Protein AF-A0A850Q3L8-F1 (afdb_monomer_lite)

Secondary structure (DSSP, 8-state):
-HHHHHHHHHHHHTT--EEEETTEEEEE-TTS-EEEEEE-----SS-EEEEEEEEEEE-GGG-EEEEEEESSHHHHHHHHHHHT-TTHHHHHHTT-SS---S-TTSEEEEEEEEEETTEEEEEEEEEEEEPP---

Sequence (135 aa):
MKTLYKLDTLFSRANIRYNLNPNSLTLLDQNKQSKKLFNLNWHGGNYEKNYSIILKLLVSNKNSILFLTGFSEVSVMDAIKSATDENFLSRVNTFTKSSINQNPLTFEMISETEGVRYTVFKSTIKHFAQMPIQR

pLDDT: mean 72.95, std 12.95, range [33.25, 89.94]

Radius of gyration: 14.91 Å; chains: 1; bounding box: 34×26×40 Å

Structure (mmCIF, N/CA/C/O backbone):
data_AF-A0A850Q3L8-F1
#
_entry.id   AF-A0A850Q3L8-F1
#
loop_
_atom_site.group_PDB
_atom_site.id
_atom_site.type_symbol
_atom_site.label_atom_id
_atom_site.label_alt_id
_atom_site.label_comp_id
_atom_site.label_asym_id
_atom_site.label_entity_id
_atom_site.label_seq_id
_atom_site.pdbx_PDB_ins_code
_atom_site.Cartn_x
_atom_site.Cartn_y
_atom_site.Cartn_z
_atom_site.occupancy
_atom_site.B_iso_or_equiv
_atom_site.auth_seq_id
_atom_site.auth_comp_id
_atom_site.auth_asym_id
_atom_site.auth_atom_id
_atom_site.pdbx_PDB_model_num
ATOM 1 N N . MET A 1 1 ? -12.715 -9.026 -15.044 1.00 47.22 1 MET A N 1
ATOM 2 C CA . MET A 1 1 ? -13.936 -8.435 -14.438 1.00 47.22 1 MET A CA 1
ATOM 3 C C . MET A 1 1 ? -14.338 -9.063 -13.100 1.00 47.22 1 MET A C 1
ATOM 5 O O . MET A 1 1 ? -14.482 -8.312 -12.148 1.00 47.22 1 MET A O 1
ATOM 9 N N . LYS A 1 2 ? -14.458 -10.397 -12.958 1.00 33.25 2 LYS A N 1
ATOM 10 C CA . LYS A 1 2 ? -14.868 -11.027 -11.676 1.00 33.25 2 LYS A CA 1
ATOM 11 C C . LYS A 1 2 ? -13.943 -10.724 -10.480 1.00 33.25 2 LYS A C 1
ATOM 13 O O . LYS A 1 2 ? -14.434 -10.585 -9.368 1.00 33.25 2 LYS A O 1
ATOM 18 N N . THR A 1 3 ? -12.630 -10.612 -10.695 1.00 43.84 3 THR A N 1
ATOM 19 C CA . THR A 1 3 ? -11.652 -10.312 -9.628 1.00 43.84 3 THR A CA 1
ATOM 20 C C . THR A 1 3 ? -11.722 -8.857 -9.157 1.00 43.84 3 THR A C 1
ATOM 22 O O . THR A 1 3 ? -11.695 -8.617 -7.957 1.00 43.84 3 THR A O 1
ATOM 25 N N . LEU A 1 4 ? -11.902 -7.908 -10.085 1.00 45.66 4 LEU A N 1
ATOM 26 C CA . LEU A 1 4 ? -12.065 -6.482 -9.771 1.00 45.66 4 LEU A CA 1
ATOM 27 C C . LEU A 1 4 ? -13.333 -6.250 -8.936 1.00 45.66 4 LEU A C 1
ATOM 29 O O . LEU A 1 4 ? -13.269 -5.655 -7.874 1.00 45.66 4 LEU A O 1
ATOM 33 N N . TYR A 1 5 ? -14.451 -6.864 -9.338 1.00 45.47 5 TYR A N 1
ATOM 34 C CA . TYR A 1 5 ? -15.717 -6.795 -8.601 1.00 45.47 5 TYR A CA 1
ATOM 35 C C . TYR A 1 5 ? -15.613 -7.346 -7.167 1.00 45.47 5 TYR A C 1
ATOM 37 O O . TYR A 1 5 ? -16.207 -6.801 -6.237 1.00 45.47 5 TYR A O 1
ATOM 45 N N . LYS A 1 6 ? -14.843 -8.426 -6.963 1.00 54.66 6 LYS A N 1
ATOM 46 C CA . LYS A 1 6 ? -14.591 -8.982 -5.622 1.00 54.66 6 LYS A CA 1
ATOM 47 C C . LYS A 1 6 ? -13.734 -8.045 -4.766 1.00 54.66 6 LYS A C 1
ATOM 49 O O . LYS A 1 6 ? -14.010 -7.931 -3.576 1.00 54.66 6 LYS A O 1
ATOM 54 N N . LEU A 1 7 ? -12.745 -7.378 -5.363 1.00 54.75 7 LEU A N 1
ATOM 55 C CA . LEU A 1 7 ? -11.931 -6.357 -4.698 1.00 54.75 7 LEU A CA 1
ATOM 56 C C . LEU A 1 7 ? -12.760 -5.123 -4.344 1.00 54.75 7 LEU A C 1
ATOM 58 O O . LEU A 1 7 ? -12.731 -4.717 -3.191 1.00 54.75 7 LEU A O 1
ATOM 62 N N . ASP A 1 8 ? -13.577 -4.609 -5.263 1.00 56.66 8 ASP A N 1
ATOM 63 C CA . ASP A 1 8 ? -14.468 -3.470 -5.004 1.00 56.66 8 ASP A CA 1
ATOM 64 C C . ASP A 1 8 ? -15.473 -3.778 -3.891 1.00 56.66 8 ASP A C 1
ATOM 66 O O . ASP A 1 8 ? -15.677 -2.972 -2.987 1.00 56.66 8 ASP A O 1
ATOM 70 N N . THR A 1 9 ? -16.060 -4.980 -3.904 1.00 55.66 9 THR A N 1
ATOM 71 C CA . THR A 1 9 ? -16.984 -5.432 -2.851 1.00 55.66 9 THR A CA 1
ATOM 72 C C . THR A 1 9 ? -16.284 -5.537 -1.499 1.00 55.66 9 THR A C 1
ATOM 74 O O . THR A 1 9 ? -16.857 -5.223 -0.456 1.00 55.66 9 THR A O 1
ATOM 77 N N . LEU A 1 10 ? -15.043 -6.018 -1.494 1.00 58.94 10 LEU A N 1
ATOM 78 C CA . LEU A 1 10 ? -14.262 -6.144 -0.275 1.00 58.94 10 LEU A CA 1
ATOM 79 C C . LEU A 1 10 ? -13.840 -4.760 0.237 1.00 58.94 10 LEU A C 1
ATOM 81 O O . LEU A 1 10 ? -13.949 -4.497 1.433 1.00 58.94 10 LEU A O 1
ATOM 85 N N . PHE A 1 11 ? -13.460 -3.856 -0.666 1.00 61.91 11 PHE A N 1
ATOM 86 C CA . PHE A 1 11 ? -13.104 -2.480 -0.352 1.00 61.91 11 PHE A CA 1
ATOM 87 C C . PHE A 1 11 ? -14.280 -1.676 0.186 1.00 61.91 11 PHE A C 1
ATOM 89 O O . PHE A 1 11 ? -14.160 -1.037 1.233 1.00 61.91 11 PHE A O 1
ATOM 96 N N . SER A 1 12 ? -15.458 -1.817 -0.418 1.00 59.44 12 SER A N 1
ATOM 97 C CA . SER A 1 12 ? -16.672 -1.183 0.089 1.00 59.44 12 SER A CA 1
ATOM 98 C C . SER A 1 12 ? -17.053 -1.694 1.483 1.00 59.44 12 SER A C 1
ATOM 100 O O . SER A 1 12 ? -17.481 -0.908 2.324 1.00 59.44 12 SER A O 1
ATOM 102 N N . ARG A 1 13 ? -16.899 -3.002 1.751 1.00 54.91 13 ARG A N 1
ATOM 103 C CA . ARG A 1 13 ? -17.233 -3.622 3.051 1.00 54.91 13 ARG A CA 1
ATOM 104 C C . ARG A 1 13 ? -16.255 -3.256 4.158 1.00 54.91 13 ARG A C 1
ATOM 106 O O . ARG A 1 13 ? -16.659 -3.139 5.307 1.00 54.91 13 ARG A O 1
ATOM 113 N N . ALA A 1 14 ? -14.994 -3.056 3.809 1.00 55.69 14 ALA A N 1
ATOM 114 C CA . ALA A 1 14 ? -13.956 -2.624 4.729 1.00 55.69 14 ALA A CA 1
ATOM 115 C C . ALA A 1 14 ? -13.950 -1.100 4.975 1.00 55.69 14 ALA A C 1
ATOM 117 O O . ALA A 1 14 ? -13.056 -0.593 5.648 1.00 55.69 14 ALA A O 1
ATOM 118 N N . ASN A 1 15 ? -14.931 -0.367 4.427 1.00 57.81 15 ASN A N 1
ATOM 119 C CA . ASN A 1 15 ? -15.003 1.097 4.448 1.00 57.81 15 ASN A CA 1
ATOM 120 C C . ASN A 1 15 ? -13.726 1.769 3.907 1.00 57.81 15 ASN A C 1
ATOM 122 O O . ASN A 1 15 ? -13.363 2.882 4.297 1.00 57.81 15 ASN A O 1
ATOM 126 N N . ILE A 1 16 ? -13.046 1.059 3.009 1.00 62.56 16 ILE A N 1
ATOM 127 C CA . ILE A 1 16 ? -11.864 1.518 2.307 1.00 62.56 16 ILE A CA 1
ATOM 128 C C . ILE A 1 16 ? -12.350 2.484 1.238 1.00 62.56 16 ILE A C 1
ATOM 130 O O . ILE A 1 16 ? -13.174 2.147 0.384 1.00 62.56 16 ILE A O 1
ATOM 134 N N . ARG A 1 17 ? -11.865 3.717 1.302 1.00 74.25 17 ARG A N 1
ATOM 135 C CA . ARG A 1 17 ? -12.397 4.817 0.502 1.00 74.25 17 ARG A CA 1
ATOM 136 C C . ARG A 1 17 ? -11.626 4.925 -0.801 1.00 74.25 17 ARG A C 1
ATOM 138 O O . ARG A 1 17 ? -10.976 5.933 -1.044 1.00 74.25 17 ARG A O 1
ATOM 145 N N . TYR A 1 18 ? -11.691 3.887 -1.629 1.00 73.50 18 TYR A N 1
ATOM 146 C CA . TYR A 1 18 ? -11.073 3.887 -2.952 1.00 73.50 18 TYR A CA 1
ATOM 147 C C . TYR A 1 18 ? -12.081 3.600 -4.055 1.00 73.50 18 TYR A C 1
ATOM 149 O O . TYR A 1 18 ? -13.023 2.834 -3.870 1.00 73.50 18 TYR A O 1
ATOM 157 N N . ASN A 1 19 ? -11.838 4.195 -5.218 1.00 76.62 19 ASN A N 1
ATOM 158 C CA . ASN A 1 19 ? -12.418 3.783 -6.484 1.00 76.62 19 ASN A CA 1
ATOM 159 C C . ASN A 1 19 ? -11.293 3.295 -7.406 1.00 76.62 19 ASN A C 1
ATOM 161 O O . ASN A 1 19 ? -10.308 4.013 -7.610 1.00 76.62 19 ASN A O 1
ATOM 165 N N . LEU A 1 20 ? -11.433 2.080 -7.933 1.00 71.69 20 LEU A N 1
ATOM 166 C CA . LEU A 1 20 ? -10.475 1.454 -8.837 1.00 71.69 20 LEU A CA 1
ATOM 167 C C . LEU A 1 20 ? -11.007 1.480 -10.266 1.00 71.69 20 LEU A C 1
ATOM 169 O O . LEU A 1 20 ? -11.949 0.774 -10.610 1.00 71.69 20 LEU A O 1
ATOM 173 N N . ASN A 1 21 ? -10.341 2.242 -11.123 1.00 74.81 21 ASN A N 1
ATOM 174 C CA . ASN A 1 21 ? -10.538 2.190 -12.566 1.00 74.81 21 ASN A CA 1
ATOM 175 C C . ASN A 1 21 ? -9.333 1.499 -13.220 1.00 74.81 21 ASN A C 1
ATOM 177 O O . ASN A 1 21 ? -8.262 1.444 -12.610 1.00 74.81 21 ASN A O 1
ATOM 181 N N . PRO A 1 22 ? -9.451 1.031 -14.478 1.00 71.56 22 PRO A N 1
ATOM 182 C CA . PRO A 1 22 ? -8.375 0.309 -15.158 1.00 71.56 22 PRO A CA 1
ATOM 183 C C . PRO A 1 22 ? -6.999 0.989 -15.085 1.00 71.56 22 PRO A C 1
ATOM 185 O O . PRO A 1 22 ? -6.003 0.306 -14.875 1.00 71.56 22 PRO A O 1
ATOM 188 N N . ASN A 1 23 ? -6.958 2.324 -15.181 1.00 77.94 23 ASN A N 1
ATOM 189 C CA . ASN A 1 23 ? -5.718 3.107 -15.200 1.00 77.94 23 ASN A CA 1
ATOM 190 C C . ASN A 1 23 ? -5.653 4.165 -14.087 1.00 77.94 23 ASN A C 1
ATOM 192 O O . ASN A 1 23 ? -4.866 5.107 -14.172 1.00 77.94 23 ASN A O 1
ATOM 196 N N . SER A 1 24 ? -6.495 4.076 -13.055 1.00 80.06 24 SER A N 1
ATOM 197 C CA . SER A 1 24 ? -6.452 5.056 -11.969 1.00 80.06 24 SER A CA 1
ATOM 198 C C . SER A 1 24 ? -6.996 4.519 -10.654 1.00 80.06 24 SER A C 1
ATOM 200 O O . SER A 1 24 ? -7.996 3.806 -10.629 1.00 80.06 24 SER A O 1
ATOM 202 N N . LEU A 1 25 ? -6.405 4.970 -9.556 1.00 82.06 25 LEU A N 1
ATOM 203 C CA . LEU A 1 25 ? -6.901 4.792 -8.197 1.00 82.06 25 LEU A CA 1
ATOM 204 C C . LEU A 1 25 ? -7.343 6.156 -7.659 1.00 82.06 25 LEU A C 1
ATOM 206 O O . LEU A 1 25 ? -6.547 7.092 -7.616 1.00 82.06 25 LEU A O 1
ATOM 210 N N . THR A 1 26 ? -8.585 6.270 -7.203 1.00 83.69 26 THR A N 1
ATOM 211 C CA . THR A 1 26 ? -9.099 7.500 -6.587 1.00 83.69 26 THR A CA 1
ATOM 212 C C . THR A 1 26 ? -9.378 7.267 -5.113 1.00 83.69 26 THR A C 1
ATOM 214 O O . THR A 1 26 ? -10.198 6.425 -4.771 1.00 83.69 26 THR A O 1
ATOM 217 N N . LEU A 1 27 ? -8.738 8.034 -4.237 1.00 81.62 27 LEU A N 1
ATOM 218 C CA . LEU A 1 27 ? -9.043 8.095 -2.810 1.00 81.62 27 LEU A CA 1
ATOM 219 C C . LEU A 1 27 ? -10.257 9.001 -2.599 1.00 81.62 27 LEU A C 1
ATOM 221 O O . LEU A 1 27 ? -10.277 10.132 -3.087 1.00 81.62 27 LEU A O 1
ATOM 225 N N . LEU A 1 28 ? -11.251 8.509 -1.872 1.00 81.19 28 LEU A N 1
ATOM 226 C CA . LEU A 1 28 ? -12.504 9.181 -1.565 1.00 81.19 28 LEU A CA 1
ATOM 227 C C . LEU A 1 28 ? -12.509 9.710 -0.120 1.00 81.19 28 LEU A C 1
ATOM 229 O O . LEU A 1 28 ? -11.879 9.161 0.786 1.00 81.19 28 LEU A O 1
ATOM 233 N N . ASP A 1 29 ? -13.226 10.795 0.124 1.00 75.31 29 ASP A N 1
ATOM 234 C CA . ASP A 1 29 ? -13.457 11.312 1.467 1.00 75.31 29 ASP A CA 1
ATOM 235 C C . ASP A 1 29 ? -14.602 10.571 2.189 1.00 75.31 29 ASP A C 1
ATOM 237 O O . ASP A 1 29 ? -15.167 9.591 1.698 1.00 75.31 29 ASP A O 1
ATOM 241 N N . GLN A 1 30 ? -14.937 11.029 3.399 1.00 71.69 30 GLN A N 1
ATOM 242 C CA . GLN A 1 30 ? -16.027 10.468 4.210 1.00 71.69 30 GLN A CA 1
ATOM 243 C C . GLN A 1 30 ? -17.397 10.526 3.513 1.00 71.69 30 GLN A C 1
ATOM 245 O O . GLN A 1 30 ? -18.252 9.689 3.787 1.00 71.69 30 GLN A O 1
ATOM 250 N N . ASN A 1 31 ? -17.574 11.466 2.584 1.00 77.81 31 ASN A N 1
ATOM 251 C CA . ASN A 1 31 ? -18.797 11.700 1.823 1.00 77.81 31 ASN A CA 1
ATOM 252 C C . ASN A 1 31 ? -18.757 11.024 0.441 1.00 77.81 31 ASN A C 1
ATOM 254 O O . ASN A 1 31 ? -19.595 11.316 -0.411 1.00 77.81 31 ASN A O 1
ATOM 258 N N . LYS A 1 32 ? -17.790 10.122 0.210 1.00 71.75 32 LYS A N 1
ATOM 259 C CA . LYS A 1 32 ? -17.524 9.450 -1.073 1.00 71.75 32 LYS A CA 1
ATOM 260 C C . LYS A 1 32 ? -17.162 10.403 -2.221 1.00 71.75 32 LYS A C 1
ATOM 262 O O . LYS A 1 32 ? -17.236 10.010 -3.384 1.00 71.75 32 LYS A O 1
ATOM 267 N N . GLN A 1 33 ? -16.740 11.628 -1.922 1.00 79.81 33 GLN A N 1
ATOM 268 C CA . GLN A 1 33 ? -16.228 12.556 -2.927 1.00 79.81 33 GLN A CA 1
ATOM 269 C C . GLN A 1 33 ? -14.746 12.309 -3.194 1.00 79.81 33 GLN A C 1
ATOM 271 O O . GLN A 1 33 ? -14.002 11.881 -2.316 1.00 79.81 33 GLN A O 1
ATOM 276 N N . SER A 1 34 ? -14.299 12.580 -4.419 1.00 81.19 34 SER A N 1
ATOM 277 C CA . SER A 1 34 ? -12.898 12.403 -4.807 1.00 81.19 34 SER A CA 1
ATOM 278 C C . SER A 1 34 ? -11.983 13.350 -4.027 1.00 81.19 34 SER A C 1
ATOM 280 O O . SER A 1 34 ? -12.083 14.567 -4.157 1.00 81.19 34 SER A O 1
ATOM 282 N N . LYS A 1 35 ? -11.047 12.785 -3.261 1.00 82.12 35 LYS A N 1
ATOM 283 C CA . LYS A 1 35 ? -10.028 13.517 -2.499 1.00 82.12 35 LYS A CA 1
ATOM 284 C C . LYS A 1 35 ? -8.677 13.547 -3.210 1.00 82.12 35 LYS A C 1
ATOM 286 O O . LYS A 1 35 ? -7.992 14.566 -3.167 1.00 82.12 35 LYS A O 1
ATOM 291 N N . LYS A 1 36 ? -8.247 12.432 -3.813 1.00 81.69 36 LYS A N 1
ATOM 292 C CA . LYS A 1 36 ? -6.938 12.335 -4.485 1.00 81.69 36 LYS A CA 1
ATOM 293 C C . LYS A 1 36 ? -6.963 11.289 -5.594 1.00 81.69 36 LYS A C 1
ATOM 295 O O . LYS A 1 36 ? -7.422 10.180 -5.360 1.00 81.69 36 LYS A O 1
ATOM 300 N N . LEU A 1 37 ? -6.441 11.632 -6.767 1.00 84.25 37 LEU A N 1
ATOM 301 C CA . LEU A 1 37 ? -6.328 10.735 -7.917 1.00 84.25 37 LEU A CA 1
ATOM 302 C C . LEU A 1 37 ? -4.872 10.290 -8.100 1.00 84.25 37 LEU A C 1
ATOM 304 O O . LEU A 1 37 ? -3.956 11.109 -8.018 1.00 84.25 37 LEU A O 1
ATOM 308 N N . PHE A 1 38 ? -4.678 9.006 -8.372 1.00 80.44 38 PHE A N 1
ATOM 309 C CA . PHE A 1 38 ? -3.400 8.387 -8.700 1.00 80.44 38 PHE A CA 1
ATOM 310 C C . PHE A 1 38 ? -3.526 7.701 -10.063 1.00 80.44 38 PHE A C 1
ATOM 312 O O . PHE A 1 38 ? -4.407 6.863 -10.250 1.00 80.44 38 PHE A O 1
ATOM 319 N N . ASN A 1 39 ? -2.660 8.049 -11.014 1.00 80.81 39 ASN A N 1
ATOM 320 C CA . ASN A 1 39 ? -2.691 7.483 -12.365 1.00 80.81 39 ASN A CA 1
ATOM 321 C C . ASN A 1 39 ? -1.804 6.239 -12.435 1.00 80.81 39 ASN A C 1
ATOM 323 O O . ASN A 1 39 ? -0.622 6.306 -12.107 1.00 80.81 39 ASN A O 1
ATOM 327 N N . LEU A 1 40 ? -2.367 5.115 -12.869 1.00 75.25 40 LEU A N 1
ATOM 328 C CA . LEU A 1 40 ? -1.654 3.851 -13.020 1.00 75.25 40 LEU A CA 1
ATOM 329 C C . LEU A 1 40 ? -1.060 3.782 -14.428 1.00 75.25 40 LEU A C 1
ATOM 331 O O . LEU A 1 40 ? -1.789 3.859 -15.416 1.00 75.25 40 LEU A O 1
ATOM 335 N N . ASN A 1 41 ? 0.255 3.605 -14.517 1.00 69.25 41 ASN A N 1
ATOM 336 C CA . ASN A 1 41 ? 0.960 3.456 -15.785 1.00 69.25 41 ASN A CA 1
ATOM 337 C C . ASN A 1 41 ? 1.373 1.992 -15.944 1.00 69.25 41 ASN A C 1
ATOM 339 O O . ASN A 1 41 ? 2.483 1.594 -15.580 1.00 69.25 41 ASN A O 1
ATOM 343 N N . TRP A 1 42 ? 0.466 1.180 -16.488 1.00 60.62 42 TRP A N 1
ATOM 344 C CA . TRP A 1 42 ? 0.713 -0.240 -16.729 1.00 60.62 42 TRP A CA 1
ATOM 345 C C . TRP A 1 42 ? 1.482 -0.430 -18.041 1.00 60.62 42 TRP A C 1
ATOM 347 O O . TRP A 1 42 ? 0.900 -0.442 -19.121 1.00 60.62 42 TRP A O 1
ATOM 357 N N . HIS A 1 43 ? 2.806 -0.545 -17.951 1.00 59.72 43 HIS A N 1
ATOM 358 C CA . HIS A 1 43 ? 3.667 -0.864 -19.088 1.00 59.72 43 HIS A CA 1
ATOM 359 C C . HIS A 1 43 ? 4.492 -2.095 -18.725 1.00 59.72 43 HIS A C 1
ATOM 361 O O . HIS A 1 43 ? 5.295 -2.056 -17.796 1.00 59.72 43 HIS A O 1
ATOM 367 N N . GLY A 1 44 ? 4.280 -3.203 -19.435 1.00 54.12 44 GLY A N 1
ATOM 368 C CA . GLY A 1 44 ? 5.050 -4.420 -19.205 1.00 54.12 44 GLY A CA 1
ATOM 369 C C . GLY A 1 44 ? 6.505 -4.263 -19.656 1.00 54.12 44 GLY A C 1
ATOM 370 O O . GLY A 1 44 ? 6.770 -3.804 -20.764 1.00 54.12 44 GLY A O 1
ATOM 371 N N . GLY A 1 45 ? 7.449 -4.705 -18.821 1.00 59.00 45 GLY A N 1
ATOM 372 C CA . GLY A 1 45 ? 8.737 -5.222 -19.289 1.00 59.00 45 GLY A CA 1
ATOM 373 C C . GLY A 1 45 ? 10.006 -4.448 -18.936 1.00 59.00 45 GLY A C 1
ATOM 374 O O . GLY A 1 45 ? 11.011 -5.121 -18.725 1.00 59.00 45 GLY A O 1
ATOM 375 N N . ASN A 1 46 ? 10.004 -3.111 -18.835 1.00 71.56 46 ASN A N 1
ATOM 376 C CA . ASN A 1 46 ? 11.281 -2.364 -18.829 1.00 71.56 46 ASN A CA 1
ATOM 377 C C . ASN A 1 46 ? 11.454 -1.282 -17.755 1.00 71.56 46 ASN A C 1
ATOM 379 O O . ASN A 1 46 ? 12.590 -0.960 -17.431 1.00 71.56 46 ASN A O 1
ATOM 383 N N . TYR A 1 47 ? 10.387 -0.746 -17.174 1.00 79.00 47 TYR A N 1
ATOM 384 C CA . TYR A 1 47 ? 10.442 0.176 -16.037 1.00 79.00 47 TYR A CA 1
ATOM 385 C C . TYR A 1 47 ? 9.021 0.371 -15.529 1.00 79.00 47 TYR A C 1
ATOM 387 O O . TYR A 1 47 ? 8.110 0.646 -16.309 1.00 79.00 47 TYR A O 1
ATOM 395 N N . GLU A 1 48 ? 8.830 0.211 -14.228 1.00 80.69 48 GLU A N 1
ATOM 396 C CA . GLU A 1 48 ? 7.530 0.303 -13.586 1.00 80.69 48 GLU A CA 1
ATOM 397 C C . GLU A 1 48 ? 7.554 1.439 -12.574 1.00 80.69 48 GLU A C 1
ATOM 399 O O . GLU A 1 48 ? 8.333 1.423 -11.621 1.00 80.69 48 GLU A O 1
ATOM 404 N N . LYS A 1 49 ? 6.657 2.407 -12.767 1.00 84.81 49 LYS A N 1
ATOM 405 C CA . LYS A 1 49 ? 6.338 3.424 -11.770 1.00 84.81 49 LYS A CA 1
ATOM 406 C C . LYS A 1 49 ? 4.848 3.358 -11.475 1.00 84.81 49 LYS A C 1
ATOM 408 O O . LYS A 1 49 ? 4.036 3.808 -12.280 1.00 84.81 49 LYS A O 1
ATOM 413 N N . ASN A 1 50 ? 4.505 2.742 -10.353 1.00 85.19 50 ASN A N 1
ATOM 414 C CA . ASN A 1 50 ? 3.130 2.434 -9.967 1.00 85.19 50 ASN A CA 1
ATOM 415 C C . ASN A 1 50 ? 2.950 2.613 -8.457 1.00 85.19 50 ASN A C 1
ATOM 417 O O . ASN A 1 50 ? 3.779 3.235 -7.794 1.00 85.19 50 ASN A O 1
ATOM 421 N N . TYR A 1 51 ? 1.830 2.133 -7.924 1.00 85.88 51 TYR A N 1
ATOM 422 C CA . TYR A 1 51 ? 1.494 2.288 -6.516 1.00 85.88 51 TYR A CA 1
ATOM 423 C C . TYR A 1 51 ? 1.386 0.940 -5.808 1.00 85.88 51 TYR A C 1
ATOM 425 O O . TYR A 1 51 ? 0.935 -0.060 -6.378 1.00 85.88 51 TYR A O 1
ATOM 433 N N . SER A 1 52 ? 1.766 0.945 -4.538 1.00 86.69 52 SER A N 1
ATOM 434 C CA . SER A 1 52 ? 1.526 -0.125 -3.584 1.00 86.69 52 SER A CA 1
ATOM 435 C C . SER A 1 52 ? 0.587 0.381 -2.488 1.00 86.69 52 SER A C 1
ATOM 437 O O . SER A 1 52 ? 0.628 1.549 -2.094 1.00 86.69 52 SER A O 1
ATOM 439 N N . ILE A 1 53 ? -0.310 -0.487 -2.028 1.00 86.94 53 ILE A N 1
ATOM 440 C CA . ILE A 1 53 ? -1.265 -0.212 -0.958 1.00 86.94 53 ILE A CA 1
ATOM 441 C C . ILE A 1 53 ? -1.035 -1.235 0.147 1.00 86.94 53 ILE A C 1
ATOM 443 O O . ILE A 1 53 ? -1.082 -2.445 -0.095 1.00 86.94 53 ILE A O 1
ATOM 447 N N . ILE A 1 54 ? -0.833 -0.733 1.362 1.00 87.12 54 ILE A N 1
ATOM 448 C CA . ILE A 1 54 ? -0.819 -1.530 2.585 1.00 87.12 54 ILE A CA 1
ATOM 449 C C . ILE A 1 54 ? -1.971 -1.054 3.443 1.00 87.12 54 ILE A C 1
ATOM 451 O O . ILE A 1 54 ? -2.022 0.106 3.854 1.00 87.12 54 ILE A O 1
ATOM 455 N N . LEU A 1 55 ? -2.886 -1.965 3.729 1.00 85.12 55 LEU A N 1
ATOM 456 C CA . LEU A 1 55 ? -4.025 -1.675 4.571 1.00 85.12 55 LEU A CA 1
ATOM 457 C C . LEU A 1 55 ? -4.156 -2.748 5.635 1.00 85.12 55 LEU A C 1
ATOM 459 O O . LEU A 1 55 ? -4.359 -3.922 5.332 1.00 85.12 55 LEU A O 1
ATOM 463 N N . LYS A 1 56 ? -4.108 -2.321 6.889 1.00 83.38 56 LYS A N 1
ATOM 464 C CA . LYS A 1 56 ? -4.371 -3.177 8.035 1.00 83.38 56 LYS A CA 1
ATOM 465 C C . LYS A 1 56 ? -5.709 -2.792 8.639 1.00 83.38 56 LYS A C 1
ATOM 467 O O . LYS A 1 56 ? -5.928 -1.626 8.954 1.00 83.38 56 LYS A O 1
ATOM 472 N N . LEU A 1 57 ? -6.582 -3.774 8.815 1.00 79.12 57 LEU A N 1
ATOM 473 C CA . LEU A 1 57 ? -7.901 -3.607 9.410 1.00 79.12 57 LEU A CA 1
ATOM 474 C C . LEU A 1 57 ? -8.025 -4.487 10.642 1.00 79.12 57 LEU A C 1
ATOM 476 O O . LEU A 1 57 ? -7.690 -5.671 10.593 1.00 79.12 57 LEU A O 1
ATOM 480 N N . LEU A 1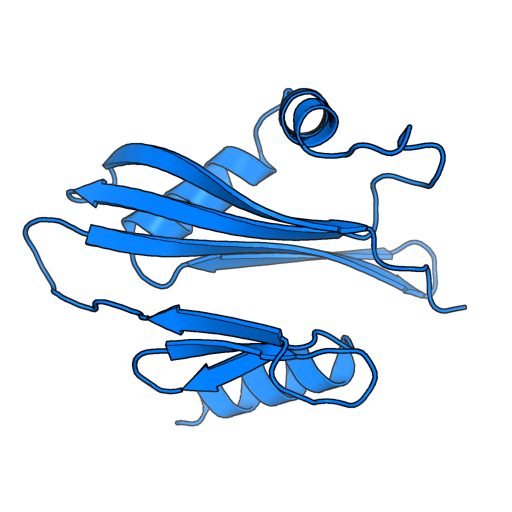 58 ? -8.560 -3.933 11.724 1.00 74.56 58 LEU A N 1
ATOM 481 C CA . LEU A 1 58 ? -9.017 -4.723 12.856 1.00 74.56 58 LEU A CA 1
ATOM 482 C C . LEU A 1 58 ? -10.450 -5.202 12.586 1.00 74.56 58 LEU A C 1
ATOM 484 O O . LEU A 1 58 ? -11.326 -4.412 12.248 1.00 74.56 58 LEU A O 1
ATOM 488 N N . VAL A 1 59 ? -10.678 -6.499 12.743 1.00 71.00 59 VAL A N 1
ATOM 489 C CA . VAL A 1 59 ? -11.980 -7.165 12.639 1.00 71.00 59 VAL A CA 1
ATOM 490 C C . VAL A 1 59 ? -12.442 -7.549 14.051 1.00 71.00 59 VAL A C 1
ATOM 492 O O . VAL A 1 59 ? -11.653 -7.556 15.002 1.00 71.00 59 VAL A O 1
ATOM 495 N N . SER A 1 60 ? -13.726 -7.873 14.211 1.00 67.38 60 SER A N 1
ATOM 496 C CA . SER A 1 60 ? -14.295 -8.370 15.469 1.00 67.38 60 SER A CA 1
ATOM 497 C C . SER A 1 60 ? -13.425 -9.457 16.122 1.00 67.38 60 SER A C 1
ATOM 499 O O . SER A 1 60 ? -12.821 -10.288 15.437 1.00 67.38 60 SER A O 1
ATOM 501 N N . ASN A 1 61 ? -13.401 -9.479 17.459 1.00 65.81 61 ASN A N 1
ATOM 502 C CA . ASN A 1 61 ? -12.631 -10.419 18.288 1.00 65.81 61 ASN A CA 1
ATOM 503 C C . ASN A 1 61 ? -11.100 -10.285 18.192 1.00 65.81 61 ASN A C 1
ATOM 505 O O . ASN A 1 61 ? -10.391 -11.278 18.310 1.00 65.81 61 ASN A O 1
ATOM 509 N N . LYS A 1 62 ? -10.576 -9.061 18.019 1.00 65.62 62 LYS A N 1
ATOM 510 C CA . LYS A 1 62 ? -9.125 -8.762 17.953 1.00 65.62 62 LYS A CA 1
ATOM 511 C C . LYS A 1 62 ? -8.390 -9.414 16.771 1.00 65.62 62 LYS A C 1
ATOM 513 O O . LYS A 1 62 ? -7.164 -9.357 16.716 1.00 65.62 62 LYS A O 1
ATOM 518 N N . ASN A 1 63 ? -9.114 -9.996 15.819 1.00 69.62 63 ASN A N 1
ATOM 519 C CA . ASN A 1 63 ? -8.525 -10.477 14.577 1.00 69.62 63 ASN A CA 1
ATOM 520 C C . ASN A 1 63 ? -8.137 -9.283 13.703 1.00 69.62 63 ASN A C 1
ATOM 522 O O . ASN A 1 63 ? -8.790 -8.244 13.749 1.00 69.62 63 ASN A O 1
ATOM 526 N N . SER A 1 64 ? -7.092 -9.413 12.889 1.00 75.88 64 SER A N 1
ATOM 527 C CA . SER A 1 64 ? -6.727 -8.372 11.925 1.00 75.88 64 SER A CA 1
ATOM 528 C C . SER A 1 64 ? -6.527 -8.961 10.542 1.00 75.88 64 SER A C 1
ATOM 530 O O . SER A 1 64 ? -6.029 -10.078 10.415 1.00 75.88 64 SER A O 1
ATOM 532 N N . ILE A 1 65 ? -6.912 -8.203 9.521 1.00 80.69 65 ILE A N 1
ATOM 533 C CA . ILE A 1 65 ? -6.669 -8.539 8.121 1.00 80.69 65 IL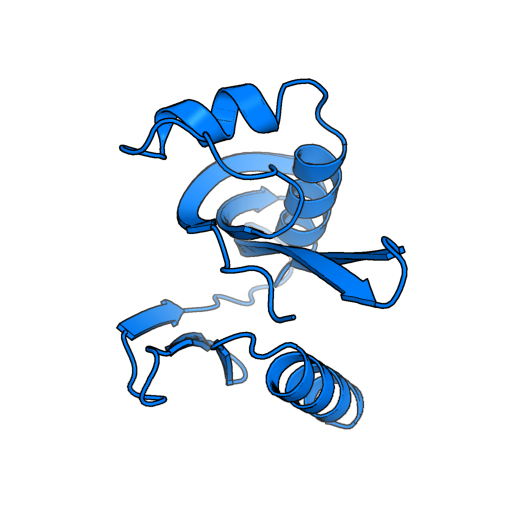E A CA 1
ATOM 534 C C . ILE A 1 65 ? -5.684 -7.516 7.563 1.00 80.69 65 ILE A C 1
ATOM 536 O O . ILE A 1 65 ? -5.858 -6.312 7.754 1.00 80.69 65 ILE A O 1
ATOM 540 N N . LEU A 1 66 ? -4.651 -8.003 6.878 1.00 82.81 66 LEU A N 1
ATOM 541 C CA . LEU A 1 66 ? -3.666 -7.187 6.180 1.00 82.81 66 LEU A CA 1
ATOM 542 C C . LEU A 1 66 ? -3.821 -7.396 4.674 1.00 82.81 66 LEU A C 1
ATOM 544 O O . LEU A 1 66 ? -3.669 -8.510 4.177 1.00 82.81 66 LEU A O 1
ATOM 548 N N . PHE A 1 67 ? -4.101 -6.317 3.956 1.00 84.31 67 PHE A N 1
ATOM 549 C CA . PHE A 1 67 ? -4.127 -6.280 2.503 1.00 84.31 67 PHE A CA 1
ATOM 550 C C . PHE A 1 67 ? -2.828 -5.679 1.989 1.00 84.31 67 PHE A C 1
ATOM 552 O O . PHE A 1 67 ? -2.463 -4.563 2.361 1.00 84.31 67 PHE A O 1
ATOM 559 N N . LEU A 1 68 ? -2.167 -6.424 1.105 1.00 84.00 68 LEU A N 1
ATOM 560 C CA . LEU A 1 68 ? -0.976 -6.007 0.377 1.00 84.00 68 LEU A CA 1
ATOM 561 C C . LEU A 1 68 ? -1.326 -6.036 -1.103 1.00 84.00 68 LEU A C 1
ATOM 563 O O . LEU A 1 68 ? -1.541 -7.102 -1.675 1.00 84.00 68 LEU A O 1
ATOM 567 N N . THR A 1 69 ? -1.465 -4.860 -1.702 1.00 84.62 69 THR A N 1
ATOM 568 C CA . THR A 1 69 ? -1.862 -4.721 -3.106 1.00 84.62 69 THR A CA 1
ATOM 569 C C . THR A 1 69 ? -0.801 -3.931 -3.847 1.00 84.62 69 THR A C 1
ATOM 571 O O . THR A 1 69 ? -0.312 -2.926 -3.343 1.00 84.62 69 THR A O 1
ATOM 574 N N . GLY A 1 70 ? -0.459 -4.362 -5.055 1.00 81.44 70 GLY A N 1
ATOM 575 C CA . GLY A 1 70 ? 0.415 -3.621 -5.953 1.00 81.44 70 GLY A CA 1
ATOM 576 C C . GLY A 1 70 ? -0.179 -3.591 -7.351 1.00 81.44 70 GLY A C 1
ATOM 577 O O . GLY A 1 70 ? -0.757 -4.579 -7.799 1.00 81.44 70 GLY A O 1
ATOM 578 N N . PHE A 1 71 ? -0.025 -2.463 -8.042 1.00 80.94 71 PHE A N 1
ATOM 579 C CA . PHE A 1 71 ? -0.466 -2.314 -9.436 1.00 80.94 71 PHE A CA 1
ATOM 580 C C . PHE A 1 71 ? 0.622 -2.699 -10.446 1.00 80.94 71 PHE A C 1
ATOM 582 O O . PHE A 1 71 ? 0.478 -2.457 -11.636 1.00 80.94 71 PHE A O 1
ATOM 589 N N . SER A 1 72 ? 1.711 -3.305 -9.980 1.00 81.00 72 SER A N 1
ATOM 590 C CA . SER A 1 72 ? 2.780 -3.891 -10.786 1.00 81.00 72 SER A CA 1
ATOM 591 C C . SER A 1 72 ? 3.535 -4.929 -9.949 1.00 81.00 72 SER A C 1
ATOM 593 O O . SER A 1 72 ? 3.386 -4.937 -8.722 1.00 81.00 72 SER A O 1
ATOM 595 N N . GLU A 1 73 ? 4.349 -5.788 -10.565 1.00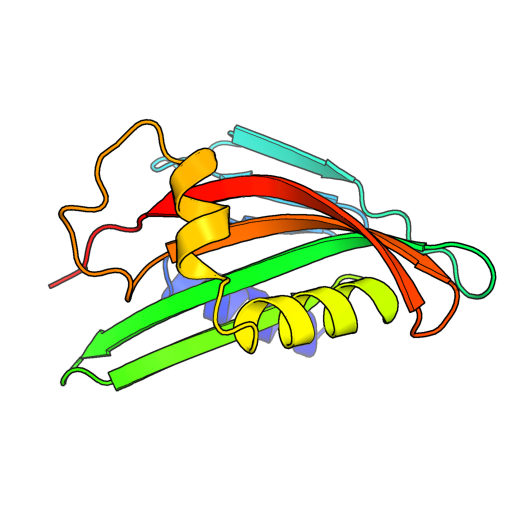 81.25 73 GLU A N 1
ATOM 596 C CA . GLU A 1 73 ? 5.135 -6.792 -9.826 1.00 81.25 73 GLU A CA 1
ATOM 597 C C . GLU A 1 73 ? 6.073 -6.126 -8.813 1.00 81.25 73 GLU A C 1
ATOM 599 O O . GLU A 1 73 ? 6.133 -6.527 -7.649 1.00 81.25 73 GLU A O 1
ATOM 604 N N . VAL A 1 74 ? 6.733 -5.038 -9.224 1.00 85.88 74 VAL A N 1
ATOM 605 C CA . VAL A 1 74 ? 7.589 -4.226 -8.348 1.00 85.88 74 VAL A CA 1
ATOM 606 C C . VAL A 1 74 ? 6.791 -3.663 -7.165 1.00 85.88 74 VAL A C 1
ATOM 608 O O . VAL A 1 74 ? 7.265 -3.677 -6.030 1.00 85.88 74 VAL A O 1
ATOM 611 N N . SER A 1 75 ? 5.556 -3.216 -7.403 1.00 84.12 75 SER A N 1
ATOM 612 C CA . SER A 1 75 ? 4.700 -2.637 -6.360 1.00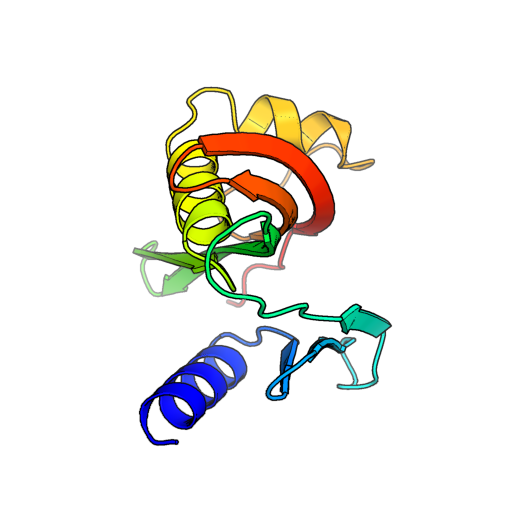 84.12 75 SER A CA 1
ATOM 613 C C . SER A 1 75 ? 4.186 -3.689 -5.367 1.00 84.12 75 SER A C 1
ATOM 615 O O . SER A 1 75 ? 4.033 -3.397 -4.182 1.00 84.12 75 SER A O 1
ATOM 617 N N . VAL A 1 76 ? 3.935 -4.923 -5.822 1.00 84.06 76 VAL A N 1
ATOM 618 C CA . VAL A 1 76 ? 3.581 -6.043 -4.931 1.00 84.06 76 VAL A CA 1
ATOM 619 C C . VAL A 1 76 ? 4.766 -6.387 -4.028 1.00 84.06 76 VAL A C 1
ATOM 621 O O . VAL A 1 76 ? 4.594 -6.522 -2.816 1.00 84.06 76 VAL A O 1
ATOM 624 N N . MET A 1 77 ? 5.973 -6.461 -4.595 1.00 84.12 77 MET A N 1
ATOM 625 C CA . MET A 1 77 ? 7.199 -6.716 -3.832 1.00 84.12 77 MET A CA 1
ATOM 626 C C . MET A 1 77 ? 7.461 -5.630 -2.787 1.00 84.12 77 MET A C 1
ATOM 628 O O . MET A 1 77 ? 7.818 -5.941 -1.651 1.00 84.12 77 MET A O 1
ATOM 632 N N . ASP A 1 78 ? 7.238 -4.364 -3.140 1.00 85.00 78 ASP A N 1
ATOM 633 C CA . ASP A 1 78 ? 7.354 -3.238 -2.213 1.00 85.00 78 ASP A CA 1
ATOM 634 C C . ASP A 1 78 ? 6.344 -3.315 -1.061 1.00 85.00 78 ASP A C 1
ATOM 636 O O . ASP A 1 78 ? 6.726 -3.114 0.094 1.00 85.00 78 ASP A O 1
ATOM 640 N N . ALA A 1 79 ? 5.083 -3.672 -1.347 1.00 85.75 79 ALA A N 1
ATOM 641 C CA . ALA A 1 79 ? 4.061 -3.869 -0.317 1.00 85.75 79 ALA A CA 1
ATOM 642 C C . ALA A 1 79 ? 4.464 -4.970 0.679 1.00 85.75 79 ALA A C 1
ATOM 644 O O . ALA A 1 79 ? 4.373 -4.767 1.890 1.00 85.75 79 ALA A O 1
ATOM 645 N N . ILE A 1 80 ? 4.945 -6.113 0.175 1.00 85.12 80 ILE A N 1
ATOM 646 C CA . ILE A 1 80 ? 5.402 -7.243 0.999 1.00 85.12 80 ILE A CA 1
ATOM 647 C C . ILE A 1 80 ? 6.598 -6.828 1.847 1.00 85.12 80 ILE A C 1
ATOM 649 O O . ILE A 1 80 ? 6.523 -6.903 3.072 1.00 85.12 80 ILE A O 1
ATOM 653 N N . LYS A 1 81 ? 7.665 -6.330 1.210 1.00 84.88 81 LYS A N 1
ATOM 654 C CA . LYS A 1 81 ? 8.897 -5.918 1.892 1.00 84.88 81 LYS A CA 1
ATOM 655 C C . LYS A 1 81 ? 8.609 -4.902 2.992 1.00 84.88 81 LYS A C 1
ATOM 657 O O . LYS A 1 81 ? 9.133 -5.027 4.093 1.00 84.88 81 LYS A O 1
ATOM 662 N N . SER A 1 82 ? 7.774 -3.910 2.694 1.00 83.75 82 SER A N 1
ATOM 663 C CA . SER A 1 82 ? 7.414 -2.859 3.643 1.00 83.75 82 SER A CA 1
ATOM 664 C C . SER A 1 82 ? 6.612 -3.399 4.825 1.00 83.75 82 SER A C 1
ATOM 666 O O . SER A 1 82 ? 6.862 -2.976 5.948 1.00 83.75 82 SER A O 1
ATOM 668 N N . ALA A 1 83 ? 5.690 -4.339 4.601 1.00 82.44 83 ALA A N 1
ATOM 669 C CA . ALA A 1 83 ? 4.885 -4.941 5.663 1.00 82.44 83 ALA A CA 1
ATOM 670 C C . ALA A 1 83 ? 5.676 -5.889 6.577 1.00 82.44 83 ALA A C 1
ATOM 672 O O . ALA A 1 83 ? 5.305 -6.062 7.737 1.00 82.44 83 ALA A O 1
ATOM 673 N N . THR A 1 84 ? 6.742 -6.501 6.060 1.00 82.12 84 THR A N 1
ATOM 674 C CA . THR A 1 84 ? 7.637 -7.386 6.821 1.00 82.12 84 THR A CA 1
ATOM 675 C C . THR A 1 84 ? 8.830 -6.658 7.438 1.00 82.12 84 THR A C 1
ATOM 677 O O . THR A 1 84 ? 9.633 -7.285 8.118 1.00 82.12 84 THR A O 1
ATOM 680 N N . ASP A 1 85 ? 8.993 -5.360 7.175 1.00 80.06 85 ASP A N 1
ATOM 681 C CA . ASP A 1 85 ? 10.116 -4.588 7.695 1.00 80.06 85 ASP A CA 1
ATOM 682 C C . ASP A 1 85 ? 9.934 -4.321 9.193 1.00 80.06 85 ASP A C 1
ATOM 684 O O . ASP A 1 85 ? 8.969 -3.677 9.612 1.00 80.06 85 ASP A O 1
ATOM 688 N N . GLU A 1 86 ? 10.889 -4.771 10.001 1.00 75.12 86 GLU A N 1
ATOM 689 C CA . GLU A 1 86 ? 10.896 -4.558 11.453 1.00 75.12 86 GLU A CA 1
ATOM 690 C C . GLU A 1 86 ? 10.861 -3.062 11.820 1.00 75.12 86 GLU A C 1
ATOM 692 O O . GLU A 1 86 ? 10.281 -2.671 12.834 1.00 75.12 86 GLU A O 1
ATOM 697 N N . ASN A 1 87 ? 11.395 -2.202 10.947 1.00 73.69 87 ASN A N 1
ATOM 698 C CA . ASN A 1 87 ? 11.412 -0.748 11.101 1.00 73.69 87 ASN A CA 1
ATOM 699 C C . ASN A 1 87 ? 10.238 -0.053 10.393 1.00 73.69 87 ASN A C 1
ATOM 701 O O . ASN A 1 87 ? 10.238 1.168 10.223 1.00 73.69 87 ASN A O 1
ATOM 705 N N . PHE A 1 88 ? 9.212 -0.787 9.956 1.00 74.00 88 PHE A N 1
ATOM 706 C CA . PHE A 1 88 ? 8.061 -0.199 9.271 1.00 74.00 88 PHE A CA 1
ATOM 707 C C . PHE A 1 88 ? 7.407 0.923 10.087 1.00 74.00 88 PHE A C 1
ATOM 709 O O . PHE A 1 88 ? 7.226 2.034 9.587 1.00 74.00 88 PHE A O 1
ATOM 716 N N . LEU A 1 89 ? 7.111 0.657 11.363 1.00 66.94 89 LEU A N 1
ATOM 717 C CA . LEU A 1 89 ? 6.432 1.617 12.237 1.00 66.94 89 LEU A CA 1
ATOM 718 C C . LEU A 1 89 ? 7.267 2.882 12.473 1.00 66.94 89 LEU A C 1
ATOM 720 O O . LEU A 1 89 ? 6.718 3.983 12.475 1.00 66.94 89 LEU A O 1
ATOM 724 N N . SER A 1 90 ? 8.590 2.754 12.615 1.00 66.50 90 SER A N 1
ATOM 725 C CA . SER A 1 90 ? 9.471 3.911 12.811 1.00 66.50 90 SER A CA 1
ATOM 726 C C . SER A 1 90 ? 9.548 4.792 11.562 1.00 66.50 90 SER A C 1
ATOM 728 O O . SER A 1 90 ? 9.552 6.016 11.682 1.00 66.50 90 SER A O 1
ATOM 730 N N . ARG A 1 91 ? 9.512 4.201 10.360 1.00 68.31 91 ARG A N 1
ATOM 731 C CA . ARG A 1 91 ? 9.444 4.960 9.101 1.00 68.31 91 ARG A CA 1
ATOM 732 C C . ARG A 1 91 ? 8.118 5.675 8.912 1.00 68.31 91 ARG A C 1
ATOM 734 O O . ARG A 1 91 ? 8.117 6.779 8.393 1.00 68.31 91 ARG A O 1
ATOM 741 N N . VAL A 1 92 ? 7.004 5.077 9.318 1.00 66.69 92 VAL A N 1
ATOM 742 C CA . VAL A 1 92 ? 5.680 5.706 9.204 1.00 66.69 92 VAL A CA 1
ATOM 743 C C . VAL A 1 92 ? 5.528 6.874 10.183 1.00 66.69 92 VAL A C 1
ATOM 745 O O . VAL A 1 92 ? 4.938 7.893 9.822 1.00 66.69 92 VAL A O 1
ATOM 748 N N . ASN A 1 93 ? 6.125 6.768 11.377 1.00 62.84 93 ASN A N 1
ATOM 749 C CA . ASN A 1 93 ? 6.107 7.821 12.397 1.00 62.84 93 ASN A CA 1
ATOM 750 C C . ASN A 1 93 ? 6.645 9.170 11.893 1.00 62.84 93 ASN A C 1
ATOM 752 O O . ASN A 1 93 ? 6.201 10.210 12.369 1.00 62.84 93 ASN A O 1
ATOM 756 N N . THR A 1 94 ? 7.567 9.180 10.923 1.00 65.06 94 THR A N 1
ATOM 757 C CA . THR A 1 94 ? 8.107 10.428 10.350 1.00 65.06 94 THR A CA 1
ATOM 758 C C . THR A 1 94 ? 7.123 11.139 9.415 1.00 65.06 94 THR A C 1
ATOM 760 O O . THR A 1 94 ? 7.272 12.333 9.161 1.00 65.06 94 THR A O 1
ATOM 763 N N . PHE A 1 95 ? 6.089 10.438 8.938 1.00 62.84 95 PHE A N 1
ATOM 764 C CA . PHE A 1 95 ? 5.039 10.981 8.071 1.00 62.84 95 PHE A CA 1
ATOM 765 C C . PHE A 1 95 ? 3.769 11.373 8.840 1.00 62.84 95 PHE A C 1
ATOM 767 O O . PHE A 1 95 ? 2.959 12.158 8.339 1.00 62.84 95 PHE A O 1
ATOM 774 N N . THR A 1 96 ? 3.584 10.873 10.063 1.00 56.09 96 THR A N 1
ATOM 775 C CA . THR A 1 96 ? 2.483 11.267 10.946 1.00 56.09 96 THR A CA 1
ATOM 776 C C . THR A 1 96 ? 2.859 12.500 11.764 1.00 56.09 96 THR A C 1
ATOM 778 O O . THR A 1 96 ? 3.700 12.433 12.651 1.00 56.09 96 THR A O 1
ATOM 781 N N . LYS A 1 97 ? 2.182 13.633 11.526 1.00 52.66 97 LYS A N 1
ATOM 782 C CA . LYS A 1 97 ? 2.256 14.814 12.416 1.00 52.66 97 LYS A CA 1
ATOM 783 C C . LYS A 1 97 ? 1.657 14.561 13.810 1.00 52.66 97 LYS A C 1
ATOM 785 O O . LYS A 1 97 ? 1.810 15.389 14.701 1.00 52.66 97 LYS A O 1
ATOM 790 N N . SER A 1 98 ? 0.955 13.447 13.987 1.00 48.12 98 SER A N 1
ATOM 791 C CA . SER A 1 98 ? 0.331 13.018 15.234 1.00 48.12 98 SER A CA 1
ATOM 792 C C . SER A 1 98 ? 1.217 11.982 15.918 1.00 48.12 98 SER A C 1
ATOM 794 O O . SER A 1 98 ? 1.629 11.016 15.278 1.00 48.12 98 SER A O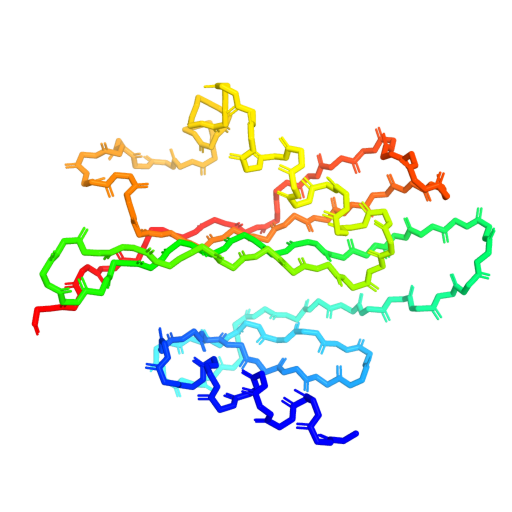 1
ATOM 796 N N . SER A 1 99 ? 1.452 12.131 17.222 1.00 48.22 99 SER A N 1
ATOM 797 C CA . SER A 1 99 ? 1.900 11.015 18.053 1.00 48.22 99 SER A CA 1
ATOM 798 C C . SER A 1 99 ? 0.924 9.854 17.852 1.00 48.22 99 SER A C 1
ATOM 800 O O . SER A 1 99 ? -0.286 10.024 18.025 1.00 48.22 99 SER A O 1
ATOM 802 N N . ILE A 1 100 ? 1.427 8.686 17.437 1.00 51.78 100 ILE A N 1
ATOM 803 C CA . ILE A 1 100 ? 0.633 7.456 17.306 1.00 51.78 100 ILE A CA 1
ATOM 804 C C . ILE A 1 100 ? 0.266 6.983 18.725 1.00 51.78 100 ILE A C 1
ATOM 806 O O . ILE A 1 100 ? 0.809 6.024 19.256 1.00 51.78 100 ILE A O 1
ATOM 810 N N . ASN A 1 101 ? -0.643 7.709 19.377 1.00 45.81 101 ASN A N 1
ATOM 811 C CA . ASN A 1 101 ? -1.213 7.389 20.687 1.00 45.81 101 ASN A CA 1
ATOM 812 C C . ASN A 1 101 ? -2.396 6.415 20.564 1.00 45.81 101 ASN A C 1
ATOM 814 O O . ASN A 1 101 ? -3.020 6.058 21.561 1.00 45.81 101 ASN A O 1
ATOM 818 N N . GLN A 1 102 ? -2.728 5.984 19.346 1.00 46.94 102 GLN A N 1
ATOM 819 C CA . GLN A 1 102 ? -3.774 5.009 19.079 1.00 46.94 102 GLN A CA 1
ATOM 820 C C . GLN A 1 102 ? -3.171 3.797 18.381 1.00 46.94 102 GLN A C 1
ATOM 822 O O . GLN A 1 102 ? -2.312 3.924 17.515 1.00 46.94 102 GLN A O 1
ATOM 827 N N . ASN A 1 103 ? -3.634 2.625 18.802 1.00 51.97 103 ASN A N 1
ATOM 828 C CA . ASN A 1 103 ? -3.198 1.296 18.393 1.00 51.97 103 ASN A CA 1
ATOM 829 C C . ASN A 1 103 ? -2.726 1.238 16.914 1.00 51.97 103 ASN A C 1
ATOM 831 O O . ASN A 1 103 ? -3.547 1.495 16.025 1.00 51.97 103 ASN A O 1
ATOM 835 N N . PRO A 1 104 ? -1.463 0.866 16.609 1.00 59.47 104 PRO A N 1
ATOM 836 C CA . PRO A 1 104 ? -0.896 0.831 15.246 1.00 59.47 104 PRO A CA 1
ATOM 837 C C . PRO A 1 104 ? -1.502 -0.276 14.355 1.00 59.47 104 PRO A C 1
ATOM 839 O O . PRO A 1 104 ? -0.916 -0.715 13.367 1.00 59.47 104 PRO A O 1
ATOM 842 N N . LEU A 1 105 ? -2.669 -0.797 14.733 1.00 65.00 105 LEU A N 1
ATOM 843 C CA . LEU A 1 105 ? -3.275 -1.999 14.180 1.00 65.00 105 LEU A CA 1
ATOM 844 C C . LEU A 1 105 ? -4.337 -1.716 13.115 1.00 65.00 105 LEU A C 1
ATOM 846 O O . LEU A 1 105 ? -4.792 -2.673 12.501 1.00 65.00 105 LEU A O 1
ATOM 850 N N . THR A 1 106 ? -4.720 -0.453 12.882 1.00 77.94 106 THR A N 1
ATOM 851 C CA . THR A 1 106 ? -5.643 -0.086 11.791 1.00 77.94 106 THR A CA 1
ATOM 852 C C . THR A 1 106 ? -5.120 1.133 11.034 1.00 77.94 106 THR A C 1
ATOM 854 O O . THR A 1 106 ? -5.103 2.243 11.570 1.00 77.94 106 THR A O 1
ATOM 857 N N . PHE A 1 107 ? -4.662 0.938 9.802 1.00 79.75 107 PHE A N 1
ATOM 858 C CA . PHE A 1 107 ? -4.085 2.010 8.995 1.00 79.75 107 PHE A CA 1
ATOM 859 C C . PHE A 1 107 ? -4.208 1.722 7.507 1.00 79.75 107 PHE A C 1
ATOM 861 O O . PHE A 1 107 ? -4.302 0.569 7.087 1.00 79.75 107 PHE A O 1
ATOM 868 N N . GLU A 1 108 ? -4.114 2.794 6.733 1.00 83.06 108 GLU A N 1
ATOM 869 C CA . GLU A 1 108 ? -4.082 2.804 5.283 1.00 83.06 108 GLU A CA 1
ATOM 870 C C . GLU A 1 108 ? -2.840 3.563 4.810 1.00 83.06 108 GLU A C 1
ATOM 872 O O . GLU A 1 108 ? -2.583 4.690 5.239 1.00 83.06 108 GLU A O 1
ATOM 877 N N . MET A 1 109 ? -2.054 2.941 3.936 1.00 85.69 109 MET A N 1
ATOM 878 C CA . MET A 1 109 ? -0.845 3.520 3.367 1.00 85.69 109 MET A CA 1
ATOM 879 C C . MET A 1 109 ? -0.820 3.302 1.859 1.00 85.69 109 MET A C 1
ATOM 881 O O . MET A 1 109 ? -1.037 2.185 1.391 1.00 85.69 109 MET A O 1
ATOM 885 N N . ILE A 1 110 ? -0.494 4.359 1.115 1.00 85.94 110 ILE A N 1
ATOM 886 C CA . ILE A 1 110 ? -0.187 4.279 -0.313 1.00 85.94 110 ILE A CA 1
ATOM 887 C C . ILE A 1 110 ? 1.230 4.782 -0.531 1.00 85.94 110 ILE A C 1
ATOM 889 O O . ILE A 1 110 ? 1.549 5.930 -0.191 1.00 85.94 110 ILE A O 1
ATOM 893 N N . SER A 1 111 ? 2.039 3.952 -1.173 1.00 87.50 111 SER A N 1
ATOM 894 C CA . SER A 1 111 ? 3.369 4.317 -1.639 1.00 87.50 111 SER A CA 1
ATOM 895 C C . SER A 1 111 ? 3.408 4.335 -3.159 1.00 87.50 111 SER A C 1
ATOM 897 O O . SER A 1 111 ? 2.753 3.545 -3.828 1.00 87.50 111 SER A O 1
ATOM 899 N N . GLU A 1 112 ? 4.160 5.281 -3.707 1.00 89.94 112 GLU A N 1
ATOM 900 C CA . GLU A 1 112 ? 4.594 5.246 -5.099 1.00 89.94 112 GLU A CA 1
ATOM 901 C C . GLU A 1 112 ? 5.904 4.475 -5.156 1.00 89.94 112 GLU A C 1
ATOM 903 O O . GLU A 1 112 ? 6.849 4.804 -4.433 1.00 89.94 112 GLU A O 1
ATOM 908 N N . THR A 1 113 ? 5.944 3.474 -6.019 1.00 88.62 113 THR A N 1
ATOM 909 C CA . THR A 1 113 ? 7.069 2.568 -6.180 1.00 88.62 113 THR A CA 1
ATOM 910 C C . THR A 1 113 ? 7.621 2.709 -7.590 1.00 88.62 113 THR A C 1
ATOM 912 O O . THR A 1 113 ? 6.871 2.779 -8.564 1.00 88.62 113 THR A O 1
ATOM 915 N N . GLU A 1 114 ? 8.942 2.741 -7.692 1.00 89.06 114 GLU A N 1
ATOM 916 C CA . GLU A 1 114 ? 9.699 2.812 -8.933 1.00 89.06 114 GLU A CA 1
ATOM 917 C C . GLU A 1 114 ? 10.718 1.671 -8.975 1.00 89.06 114 GLU A C 1
ATOM 919 O O . GLU A 1 114 ? 11.452 1.450 -8.004 1.00 89.06 114 GLU A O 1
ATOM 924 N N . GLY A 1 115 ? 10.780 0.946 -10.090 1.00 86.62 115 GLY A N 1
ATOM 925 C CA . GLY A 1 115 ? 11.695 -0.180 -10.233 1.00 86.62 115 GLY A CA 1
ATOM 926 C C . GLY A 1 115 ? 11.617 -0.906 -11.571 1.00 86.62 115 GLY A C 1
ATOM 927 O O . GLY A 1 115 ? 10.937 -0.482 -12.503 1.00 86.62 115 GLY A O 1
ATOM 928 N N . VAL A 1 116 ? 12.331 -2.024 -11.655 1.00 86.00 116 VAL A N 1
ATOM 929 C CA . VAL A 1 116 ? 12.377 -2.928 -12.815 1.00 86.00 116 VAL A CA 1
ATOM 930 C C . VAL A 1 116 ? 12.393 -4.353 -12.283 1.00 86.00 116 VAL A C 1
ATOM 932 O O . VAL A 1 116 ? 13.145 -4.621 -11.352 1.00 86.00 116 VAL A O 1
ATOM 935 N N . ARG A 1 117 ? 11.594 -5.255 -12.872 1.00 74.38 117 ARG A N 1
ATOM 936 C CA . ARG A 1 117 ? 11.611 -6.721 -12.656 1.00 74.38 117 ARG A CA 1
ATOM 937 C C . ARG A 1 117 ? 12.084 -7.158 -11.261 1.00 74.38 117 ARG A C 1
ATOM 939 O O . ARG A 1 117 ? 13.273 -7.386 -11.041 1.00 74.38 117 ARG A O 1
ATOM 946 N N . TYR A 1 118 ? 11.146 -7.291 -10.327 1.00 73.50 118 TYR A N 1
ATOM 947 C CA . TYR A 1 118 ? 11.390 -7.716 -8.937 1.00 73.50 118 TYR A CA 1
ATOM 948 C C . TYR A 1 118 ? 12.339 -6.827 -8.111 1.00 73.50 118 TYR A C 1
ATOM 950 O O . TYR A 1 118 ? 12.551 -7.103 -6.931 1.00 73.50 118 TYR A O 1
ATOM 958 N N . THR A 1 119 ? 12.877 -5.744 -8.677 1.00 80.88 119 THR A N 1
ATOM 959 C CA . THR A 1 119 ? 13.777 -4.816 -7.987 1.00 80.88 119 THR A CA 1
ATOM 960 C C . THR A 1 119 ? 13.086 -3.478 -7.780 1.00 80.88 119 THR A C 1
ATOM 962 O O . THR A 1 119 ? 12.665 -2.829 -8.735 1.00 80.88 119 THR A O 1
ATOM 965 N N . VAL A 1 120 ? 12.998 -3.050 -6.521 1.00 83.62 120 VAL A N 1
ATOM 966 C CA . VAL A 1 120 ? 12.503 -1.726 -6.126 1.00 83.62 120 VAL A CA 1
ATOM 967 C C . VAL A 1 120 ? 13.698 -0.781 -6.006 1.00 83.62 120 VAL A C 1
ATOM 969 O O . VAL A 1 120 ? 14.574 -1.010 -5.173 1.00 83.62 120 VAL A O 1
ATOM 972 N N . PHE A 1 121 ? 13.734 0.281 -6.810 1.00 85.94 121 PHE A N 1
ATOM 973 C CA . PHE A 1 121 ? 14.764 1.324 -6.722 1.00 85.94 121 PHE A CA 1
ATOM 974 C C . PHE A 1 121 ? 14.385 2.397 -5.709 1.00 85.94 121 PHE A C 1
ATOM 976 O O . PHE A 1 121 ? 15.223 2.870 -4.943 1.00 85.94 121 PHE A O 1
ATOM 983 N N . LYS A 1 122 ? 13.107 2.787 -5.705 1.00 86.81 122 LYS A N 1
ATOM 984 C CA . LYS A 1 122 ? 12.591 3.846 -4.845 1.00 86.81 122 LYS A CA 1
ATOM 985 C C . LYS A 1 122 ? 11.162 3.535 -4.433 1.00 86.81 122 LYS A C 1
ATOM 987 O O . LYS A 1 122 ? 10.341 3.150 -5.257 1.00 86.81 122 LYS A O 1
ATOM 992 N N . SER A 1 123 ? 10.869 3.753 -3.157 1.00 86.94 123 SER A N 1
ATOM 993 C CA . SER A 1 123 ? 9.510 3.752 -2.624 1.00 86.94 123 SER A CA 1
ATOM 994 C C . SER A 1 123 ? 9.301 5.036 -1.835 1.00 86.94 123 SER A C 1
ATOM 996 O O . SER A 1 123 ? 10.189 5.494 -1.112 1.00 86.94 123 SER A O 1
ATOM 998 N N . THR A 1 124 ? 8.174 5.704 -2.048 1.00 87.62 124 THR A N 1
ATOM 999 C CA . THR A 1 124 ? 7.856 6.974 -1.392 1.00 87.62 124 THR A CA 1
ATOM 1000 C C . THR A 1 124 ? 6.406 6.971 -0.950 1.00 87.62 124 THR A C 1
ATOM 1002 O O . THR A 1 124 ? 5.504 6.899 -1.783 1.00 87.62 124 THR A O 1
ATOM 1005 N N . ILE A 1 125 ? 6.177 7.124 0.355 1.00 86.75 125 ILE A N 1
ATOM 1006 C CA . ILE A 1 125 ? 4.832 7.214 0.928 1.00 86.75 125 ILE A CA 1
ATOM 1007 C C . ILE A 1 125 ? 4.153 8.485 0.399 1.00 86.75 125 ILE A C 1
ATOM 1009 O O . ILE A 1 125 ? 4.628 9.603 0.602 1.00 86.75 125 ILE A O 1
ATOM 1013 N N . LYS A 1 126 ? 3.030 8.320 -0.306 1.00 84.88 126 LYS A N 1
ATOM 1014 C CA . LYS A 1 126 ? 2.203 9.417 -0.847 1.00 84.88 126 LYS A CA 1
ATOM 1015 C C . LYS A 1 126 ? 0.955 9.677 -0.017 1.00 84.88 126 LYS A C 1
ATOM 1017 O O . LYS A 1 126 ? 0.329 10.736 -0.169 1.00 84.88 126 LYS A O 1
ATOM 1022 N N . HIS A 1 127 ? 0.559 8.699 0.788 1.00 82.56 127 HIS A N 1
ATOM 1023 C CA . HIS A 1 127 ? -0.574 8.779 1.687 1.00 82.56 127 HIS A CA 1
ATOM 1024 C C . HIS A 1 127 ? -0.363 7.854 2.883 1.00 82.56 127 HIS A C 1
ATOM 1026 O O . HIS A 1 127 ? 0.038 6.706 2.716 1.00 82.56 127 HIS A O 1
ATOM 1032 N N . PHE A 1 128 ? -0.684 8.361 4.068 1.00 82.69 128 PHE A N 1
ATOM 1033 C CA . PHE A 1 128 ? -0.839 7.563 5.270 1.00 82.69 128 PHE A CA 1
ATOM 1034 C C . PHE A 1 128 ? -2.015 8.116 6.073 1.00 82.69 128 PHE A C 1
ATOM 1036 O O . PHE A 1 128 ? -2.101 9.328 6.297 1.00 82.69 128 PHE A O 1
ATOM 1043 N N . ALA A 1 129 ? -2.917 7.239 6.496 1.00 78.00 129 ALA A N 1
ATOM 1044 C CA . ALA A 1 129 ? -4.026 7.577 7.367 1.00 78.00 129 ALA A CA 1
ATOM 1045 C C . ALA A 1 129 ? -4.234 6.476 8.403 1.00 78.00 129 ALA A C 1
ATOM 1047 O O . ALA A 1 129 ? -4.392 5.300 8.076 1.00 78.00 129 ALA A O 1
ATOM 1048 N N . GLN A 1 130 ? -4.294 6.877 9.670 1.00 76.62 130 GLN A N 1
ATOM 1049 C CA . GLN A 1 130 ? -4.801 6.004 10.714 1.00 76.62 130 GLN A CA 1
ATOM 1050 C C . GLN A 1 130 ? -6.325 5.954 10.615 1.00 76.62 130 GLN A C 1
ATOM 1052 O O . GLN A 1 130 ? -6.985 6.991 10.501 1.00 76.62 130 GLN A O 1
ATOM 1057 N N . MET A 1 131 ? -6.882 4.747 10.641 1.00 70.44 131 MET A N 1
ATOM 1058 C CA . MET A 1 131 ? -8.324 4.562 10.566 1.00 70.44 131 MET A CA 1
ATOM 1059 C C . MET A 1 131 ? -8.911 4.433 11.976 1.00 70.44 131 MET A C 1
ATOM 1061 O O . MET A 1 131 ? -8.333 3.738 12.816 1.00 70.44 131 MET A O 1
ATOM 1065 N N . PRO A 1 132 ? -10.056 5.080 12.258 1.00 62.03 132 PRO A N 1
ATOM 1066 C CA . PRO A 1 132 ? -10.751 4.885 13.521 1.00 62.03 132 PRO A CA 1
ATOM 1067 C C . PRO A 1 132 ? -11.219 3.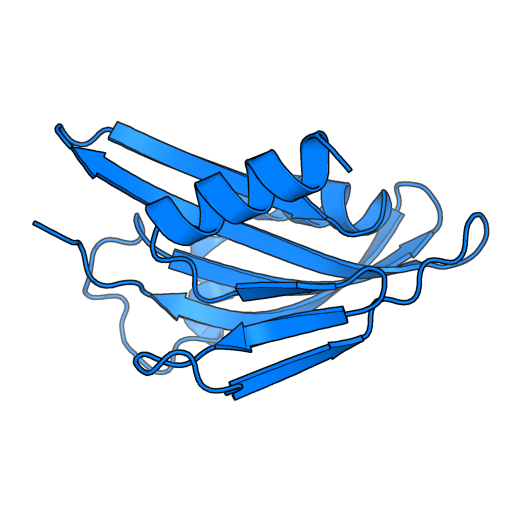429 13.641 1.00 62.03 132 PRO A C 1
ATOM 1069 O O . PRO A 1 132 ? -11.719 2.850 12.676 1.00 62.03 132 PRO A O 1
ATOM 1072 N N . ILE A 1 133 ? -11.076 2.847 14.833 1.00 59.22 133 ILE A N 1
ATOM 1073 C CA . ILE A 1 133 ? -11.588 1.505 15.133 1.00 59.22 133 ILE A CA 1
ATOM 1074 C C . ILE A 1 133 ? -13.118 1.578 15.101 1.00 59.22 133 ILE A C 1
ATOM 1076 O O . ILE A 1 133 ? -13.717 2.253 15.939 1.00 59.22 133 ILE A O 1
ATOM 1080 N N . GLN A 1 134 ? -13.749 0.903 14.141 1.00 54.44 134 GLN A N 1
ATOM 1081 C CA . GLN A 1 134 ? -15.200 0.719 14.151 1.00 54.44 134 GLN A CA 1
ATOM 1082 C C . GLN A 1 134 ? -15.538 -0.303 15.246 1.00 54.44 134 GLN A C 1
ATOM 1084 O O . GLN A 1 134 ? -15.038 -1.427 15.212 1.00 54.44 134 GLN A O 1
ATOM 1089 N N . ARG A 1 135 ? -16.289 0.135 16.262 1.00 47.34 135 ARG A N 1
ATOM 1090 C CA . ARG A 1 135 ? -16.839 -0.722 17.321 1.00 47.34 135 ARG A CA 1
ATOM 1091 C C . ARG A 1 135 ? -18.157 -1.331 16.875 1.00 47.34 135 ARG A C 1
ATOM 1093 O O . ARG A 1 135 ? -18.910 -0.602 16.194 1.00 47.34 135 ARG A O 1
#

Foldseek 3Di:
DVVVVVVVVVCVVLVNLWDDDPFKIFGADPVSHTDDIDGADDDPDFKGWWKWKWWWAQDPPRDIDIDTDTSDLQNSLVSVCLVPDPCNVVVVVVVDPDDPPDDPRGKIWMWTFIDGDSDTPDIGTPDIDGDDHDD